Protein AF-A0A952ZTL4-F1 (afdb_monomer_lite)

Structure (mmCIF, N/CA/C/O backbone):
data_AF-A0A952ZTL4-F1
#
_entry.id   AF-A0A952ZTL4-F1
#
loop_
_atom_site.group_PDB
_atom_site.id
_atom_site.type_symbol
_atom_site.label_atom_id
_atom_site.label_alt_id
_atom_site.label_comp_id
_atom_site.label_asym_id
_atom_site.label_entity_id
_atom_site.label_seq_id
_atom_site.pdbx_PDB_ins_code
_atom_site.Cartn_x
_atom_site.Cartn_y
_atom_site.Cartn_z
_atom_site.occupancy
_atom_site.B_iso_or_equiv
_atom_site.auth_seq_id
_atom_site.auth_comp_id
_atom_site.auth_asym_id
_atom_site.auth_atom_id
_atom_site.pdbx_PDB_model_num
ATOM 1 N N . MET A 1 1 ? -7.237 -3.504 12.498 1.00 93.81 1 MET A N 1
ATOM 2 C CA . MET A 1 1 ? -6.574 -2.201 12.262 1.00 93.81 1 MET A CA 1
ATOM 3 C C . MET A 1 1 ? -5.057 -2.278 12.341 1.00 93.81 1 MET A C 1
ATOM 5 O O . MET A 1 1 ? -4.428 -1.752 11.436 1.00 93.81 1 MET A O 1
ATOM 9 N N . LYS A 1 2 ? -4.468 -2.968 13.331 1.00 96.19 2 LYS A N 1
ATOM 10 C CA . LYS A 1 2 ? -3.008 -3.152 13.448 1.00 96.19 2 LYS A CA 1
ATOM 11 C C . LYS A 1 2 ? -2.318 -3.584 12.140 1.00 96.19 2 LYS A C 1
ATOM 13 O O . LYS A 1 2 ? -1.484 -2.843 11.641 1.00 96.19 2 LYS A O 1
ATOM 18 N N . GLU A 1 3 ? -2.738 -4.702 11.544 1.00 97.44 3 GLU A N 1
ATOM 19 C CA . GLU A 1 3 ? -2.141 -5.213 10.295 1.00 97.44 3 GLU A CA 1
ATOM 20 C C . GLU A 1 3 ? -2.225 -4.204 9.132 1.00 97.44 3 GLU A C 1
ATOM 22 O O . GLU A 1 3 ? -1.266 -4.008 8.392 1.00 97.44 3 GLU A O 1
ATOM 27 N N . LEU A 1 4 ? -3.365 -3.524 8.974 1.00 98.31 4 LEU A N 1
ATOM 28 C CA . LEU A 1 4 ? -3.556 -2.536 7.906 1.00 98.31 4 LEU A CA 1
ATOM 29 C C . LEU A 1 4 ? -2.635 -1.322 8.087 1.00 98.31 4 LEU A C 1
ATOM 31 O O . LEU A 1 4 ? -2.081 -0.828 7.108 1.00 98.31 4 LEU A O 1
ATOM 35 N N . ARG A 1 5 ? -2.431 -0.876 9.334 1.00 98.38 5 ARG A N 1
ATOM 36 C CA . ARG A 1 5 ? -1.465 0.181 9.661 1.00 98.38 5 ARG A CA 1
ATOM 37 C C . ARG A 1 5 ? -0.037 -0.263 9.356 1.00 98.38 5 ARG A C 1
ATOM 39 O O . ARG A 1 5 ? 0.680 0.483 8.710 1.00 98.38 5 ARG A O 1
ATOM 46 N N . GLU A 1 6 ? 0.352 -1.477 9.741 1.00 98.38 6 GLU A N 1
ATOM 47 C CA . GLU A 1 6 ? 1.687 -2.023 9.445 1.00 98.38 6 GLU A CA 1
ATOM 48 C C . GLU A 1 6 ? 1.964 -2.065 7.934 1.00 98.38 6 GLU A C 1
ATOM 50 O O . GLU A 1 6 ? 3.031 -1.644 7.486 1.00 98.38 6 GLU A O 1
ATOM 55 N N . LYS A 1 7 ? 0.983 -2.495 7.130 1.00 98.56 7 LYS A N 1
ATOM 56 C CA . LYS A 1 7 ? 1.105 -2.506 5.663 1.00 98.56 7 LYS A CA 1
ATOM 57 C C . LYS A 1 7 ? 1.191 -1.100 5.064 1.00 98.56 7 LYS A C 1
ATOM 59 O O . LYS A 1 7 ? 1.982 -0.891 4.148 1.00 98.56 7 LYS A O 1
ATOM 64 N N . LEU A 1 8 ? 0.418 -0.139 5.574 1.00 98.38 8 LEU A N 1
ATOM 65 C CA . LEU A 1 8 ? 0.519 1.265 5.157 1.00 98.38 8 LEU A CA 1
ATOM 66 C C . LEU A 1 8 ? 1.865 1.890 5.543 1.00 98.38 8 LEU A C 1
ATOM 68 O O . LEU A 1 8 ? 2.437 2.623 4.741 1.00 98.38 8 LEU A O 1
ATOM 72 N N . THR A 1 9 ? 2.398 1.577 6.725 1.00 98.56 9 THR A N 1
ATOM 73 C CA . THR A 1 9 ? 3.732 2.027 7.146 1.00 98.56 9 THR A CA 1
ATOM 74 C C . THR A 1 9 ? 4.801 1.495 6.198 1.00 98.56 9 THR A C 1
ATOM 76 O O . THR A 1 9 ? 5.592 2.275 5.672 1.00 98.56 9 THR A O 1
ATOM 79 N N . ALA A 1 10 ? 4.777 0.192 5.903 1.00 98.31 10 ALA A N 1
ATOM 80 C CA . ALA A 1 10 ? 5.711 -0.414 4.957 1.00 98.31 10 ALA A CA 1
ATOM 81 C C . ALA A 1 10 ? 5.590 0.198 3.549 1.00 98.31 10 ALA A C 1
ATOM 83 O O . ALA A 1 10 ? 6.599 0.445 2.891 1.00 98.31 10 ALA A O 1
ATOM 84 N N . LEU A 1 11 ? 4.367 0.493 3.093 1.00 98.38 11 LEU A N 1
ATOM 85 C CA . LEU A 1 11 ? 4.136 1.185 1.824 1.00 98.38 11 LEU A CA 1
ATOM 86 C C . LEU A 1 11 ? 4.740 2.598 1.825 1.00 98.38 11 LEU A C 1
ATOM 88 O O . LEU A 1 11 ? 5.401 2.974 0.860 1.00 98.38 11 LEU A O 1
ATOM 92 N N . ALA A 1 12 ? 4.556 3.369 2.899 1.00 98.38 12 ALA A N 1
ATOM 93 C CA . ALA A 1 12 ? 5.127 4.711 3.013 1.00 98.38 12 ALA A CA 1
ATOM 94 C C . ALA A 1 12 ? 6.664 4.688 2.981 1.00 98.38 12 ALA A C 1
ATOM 96 O O . ALA A 1 12 ? 7.274 5.512 2.300 1.00 98.38 12 ALA A O 1
ATOM 97 N N . GLU A 1 13 ? 7.291 3.728 3.663 1.00 98.25 13 GLU A N 1
ATOM 98 C CA . GLU A 1 13 ? 8.747 3.539 3.641 1.00 98.25 13 GLU A CA 1
ATOM 99 C C . GLU A 1 13 ? 9.269 3.145 2.254 1.00 98.25 13 GLU A C 1
ATOM 101 O O . GLU A 1 13 ? 10.330 3.606 1.837 1.00 98.25 13 GLU A O 1
ATOM 106 N N . LEU A 1 14 ? 8.538 2.296 1.524 1.00 97.69 14 LEU A N 1
ATOM 107 C CA . LEU A 1 14 ? 8.893 1.932 0.149 1.00 97.69 14 LEU A CA 1
ATOM 108 C C . LEU A 1 14 ? 8.836 3.141 -0.784 1.00 97.69 14 LEU A C 1
ATOM 110 O O . LEU A 1 14 ? 9.747 3.338 -1.583 1.00 97.69 14 LEU A O 1
ATOM 114 N N . LEU A 1 15 ? 7.789 3.957 -0.662 1.00 97.44 15 LEU A N 1
ATOM 115 C CA . LEU A 1 15 ? 7.618 5.158 -1.476 1.00 97.44 15 LEU A CA 1
ATOM 116 C C . LEU A 1 15 ? 8.667 6.225 -1.155 1.00 97.44 15 LEU A C 1
ATOM 118 O O . LEU A 1 15 ? 9.161 6.875 -2.064 1.00 97.44 15 LEU A O 1
ATOM 122 N N . GLU A 1 16 ? 9.056 6.364 0.110 1.00 97.44 16 GLU A N 1
ATOM 123 C CA . GLU A 1 16 ? 10.154 7.247 0.522 1.00 97.44 16 GLU A CA 1
ATOM 124 C C . GLU A 1 16 ? 11.486 6.820 -0.109 1.00 97.44 16 GLU A C 1
ATOM 126 O O . GLU A 1 16 ? 12.185 7.634 -0.704 1.00 97.44 16 GLU A O 1
ATOM 131 N N . LYS A 1 17 ? 11.805 5.520 -0.070 1.00 96.69 17 LYS A N 1
ATOM 132 C CA . LYS A 1 17 ? 13.017 4.971 -0.706 1.00 96.69 17 LYS A CA 1
ATOM 133 C C . LYS A 1 17 ? 13.027 5.122 -2.227 1.00 96.69 17 LYS A C 1
ATOM 135 O O . LYS A 1 17 ? 14.101 5.155 -2.813 1.00 96.69 17 LYS A O 1
ATOM 140 N N . ALA A 1 18 ? 11.852 5.186 -2.848 1.00 95.62 18 ALA A N 1
ATOM 141 C CA . ALA A 1 18 ? 11.677 5.396 -4.283 1.00 95.62 18 ALA A CA 1
ATOM 142 C C . ALA A 1 18 ? 11.551 6.886 -4.666 1.00 95.62 18 ALA A C 1
ATOM 144 O O . ALA A 1 18 ? 11.092 7.192 -5.765 1.00 95.62 18 ALA A O 1
ATOM 145 N N . GLU A 1 19 ? 11.881 7.808 -3.751 1.00 95.94 19 GLU A N 1
ATOM 146 C CA . GLU A 1 19 ? 11.794 9.266 -3.941 1.00 95.94 19 GLU A CA 1
ATOM 147 C C . GLU A 1 19 ? 10.370 9.764 -4.277 1.00 95.94 19 GLU A C 1
ATOM 149 O O . GLU A 1 19 ? 10.155 10.861 -4.799 1.00 95.94 19 GLU A O 1
ATOM 154 N N . LYS A 1 20 ? 9.344 8.980 -3.923 1.00 96.56 20 LYS A N 1
ATOM 155 C CA . LYS A 1 20 ? 7.917 9.314 -4.057 1.00 96.56 20 LYS A CA 1
ATOM 156 C C . LYS A 1 20 ? 7.394 10.019 -2.807 1.00 96.56 20 LYS A C 1
ATOM 158 O O . LYS A 1 20 ? 6.346 9.679 -2.244 1.00 96.56 20 LYS A O 1
ATOM 163 N N . ASP A 1 21 ? 8.119 11.056 -2.403 1.00 95.31 21 ASP A N 1
ATOM 164 C CA . ASP A 1 21 ? 7.919 11.827 -1.174 1.00 95.31 21 ASP A CA 1
ATOM 165 C C . ASP A 1 21 ? 6.483 12.304 -0.966 1.00 95.31 21 ASP A C 1
ATOM 167 O O . ASP A 1 21 ? 5.952 12.213 0.141 1.00 95.31 21 ASP A O 1
ATOM 171 N N . ARG A 1 22 ? 5.836 12.800 -2.030 1.00 96.38 22 ARG A N 1
ATOM 172 C CA . ARG A 1 22 ? 4.448 13.285 -1.977 1.00 96.38 22 ARG A CA 1
ATOM 173 C C . ARG A 1 22 ? 3.513 12.214 -1.414 1.00 96.38 22 ARG A C 1
ATOM 175 O O . ARG A 1 22 ? 2.717 12.509 -0.525 1.00 96.38 22 ARG A O 1
ATOM 182 N N . PHE A 1 23 ? 3.613 10.986 -1.918 1.00 97.62 23 PHE A N 1
ATOM 183 C CA . PHE A 1 23 ? 2.739 9.888 -1.514 1.00 97.62 23 PHE A CA 1
ATOM 184 C C . PHE A 1 23 ? 3.138 9.321 -0.153 1.00 97.62 23 PHE A C 1
ATOM 186 O O . PHE A 1 23 ? 2.264 9.084 0.680 1.00 97.62 23 PHE A O 1
ATOM 193 N N . SER A 1 24 ? 4.442 9.176 0.108 1.00 98.06 24 SER A N 1
ATOM 194 C CA . SER A 1 24 ? 4.932 8.718 1.414 1.00 98.06 24 SER A CA 1
ATOM 195 C C . SER A 1 24 ? 4.467 9.635 2.549 1.00 98.06 24 SER A C 1
ATOM 197 O O . SER A 1 24 ? 3.825 9.172 3.497 1.00 98.06 24 SER A O 1
ATOM 199 N N . ARG A 1 25 ? 4.698 10.950 2.428 1.00 98.00 25 ARG A N 1
ATOM 200 C CA . ARG A 1 25 ? 4.275 11.934 3.438 1.00 98.00 25 ARG A CA 1
ATOM 201 C C . ARG A 1 25 ? 2.765 11.923 3.626 1.00 98.00 25 ARG A C 1
ATOM 203 O O . ARG A 1 25 ? 2.305 11.928 4.761 1.00 98.00 25 ARG A O 1
ATOM 210 N N . TYR A 1 26 ? 2.004 11.848 2.533 1.00 97.88 26 TYR A N 1
ATOM 211 C CA . TYR A 1 26 ? 0.547 11.804 2.613 1.00 97.88 26 TYR A CA 1
ATOM 212 C C . TYR A 1 26 ? 0.048 10.584 3.399 1.00 97.88 26 TYR A C 1
ATOM 214 O O . TYR A 1 26 ? -0.770 10.744 4.303 1.00 97.88 26 TYR A O 1
ATOM 222 N N . ILE A 1 27 ? 0.588 9.387 3.136 1.00 98.19 27 ILE A N 1
ATOM 223 C CA . ILE A 1 27 ? 0.247 8.172 3.896 1.00 98.19 27 ILE A CA 1
ATOM 224 C C . ILE A 1 27 ? 0.630 8.323 5.373 1.00 98.19 27 ILE A C 1
ATOM 226 O O . ILE A 1 27 ? -0.168 7.972 6.245 1.00 98.19 27 ILE A O 1
ATOM 230 N N . ARG A 1 28 ? 1.817 8.869 5.674 1.00 98.50 28 ARG A N 1
ATOM 231 C CA . ARG A 1 28 ? 2.263 9.106 7.060 1.00 98.50 28 ARG A CA 1
ATOM 232 C C . ARG A 1 28 ? 1.314 10.039 7.814 1.00 98.50 28 ARG A C 1
ATOM 234 O O . ARG A 1 28 ? 0.931 9.710 8.931 1.00 98.50 28 ARG A O 1
ATOM 241 N N . THR A 1 29 ? 0.841 11.115 7.185 1.00 98.25 29 THR A N 1
ATOM 242 C CA . THR A 1 29 ? -0.166 12.006 7.785 1.00 98.25 29 THR A CA 1
ATOM 243 C C . THR A 1 29 ? -1.462 11.267 8.132 1.00 98.25 29 THR A C 1
ATOM 245 O O . THR A 1 29 ? -2.025 11.493 9.199 1.00 98.25 29 THR A O 1
ATOM 248 N N . GLN A 1 30 ? -1.931 10.342 7.286 1.00 98.19 30 GLN A N 1
ATOM 249 C CA . GLN A 1 30 ? -3.120 9.540 7.618 1.00 98.19 30 GLN A CA 1
ATOM 250 C C . GLN A 1 30 ? -2.855 8.582 8.789 1.00 98.19 30 GLN A C 1
ATOM 252 O O . GLN A 1 30 ? -3.726 8.377 9.633 1.00 98.19 30 GLN A O 1
ATOM 257 N N . LEU A 1 31 ? -1.646 8.015 8.865 1.00 98.19 31 LEU A N 1
ATOM 258 C CA . LEU A 1 31 ? -1.233 7.099 9.934 1.00 98.19 31 LEU A CA 1
ATOM 259 C C . LEU A 1 31 ? -1.128 7.768 11.312 1.00 98.19 31 LEU A C 1
ATOM 261 O O . LEU A 1 31 ? -1.348 7.087 12.314 1.00 98.19 31 LEU A O 1
ATOM 265 N N . GLU A 1 32 ? -0.837 9.067 11.376 1.00 97.75 32 GLU A N 1
ATOM 266 C CA . GLU A 1 32 ? -0.840 9.856 12.621 1.00 97.75 32 GLU A CA 1
ATOM 267 C C . GLU A 1 32 ? -2.255 10.054 13.195 1.00 97.75 32 GLU A C 1
ATOM 269 O O . GLU A 1 32 ? -2.415 10.353 14.380 1.00 97.75 32 GLU A O 1
ATOM 274 N N . GLY A 1 33 ? -3.287 9.858 12.369 1.00 96.38 33 GLY A N 1
ATOM 275 C CA . GLY A 1 33 ? -4.686 9.973 12.758 1.00 96.38 33 GLY A CA 1
ATOM 276 C C . GLY A 1 33 ? -5.229 8.788 13.566 1.00 96.38 33 GLY A C 1
ATOM 277 O O . GLY A 1 33 ? -4.565 7.776 13.834 1.00 96.38 33 GLY A O 1
ATOM 278 N N . SER A 1 34 ? -6.509 8.899 13.929 1.00 98.00 34 SER A N 1
ATOM 279 C CA . SER A 1 34 ? -7.242 7.846 14.634 1.00 98.00 34 SER A CA 1
ATOM 280 C C . SER A 1 34 ? -7.449 6.608 13.748 1.00 98.00 34 SER A C 1
ATOM 282 O O . SER A 1 34 ? -7.224 6.624 12.537 1.00 98.00 34 SER A O 1
ATOM 284 N N . ASP A 1 35 ? -7.902 5.500 14.340 1.00 97.81 35 ASP A N 1
ATOM 285 C CA . ASP A 1 35 ? -8.277 4.310 13.563 1.00 97.81 35 ASP A CA 1
ATOM 286 C C . ASP A 1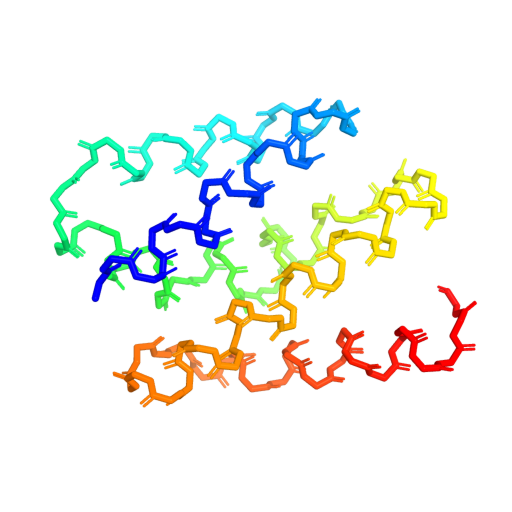 35 ? -9.407 4.582 12.562 1.00 97.81 35 ASP A C 1
ATOM 288 O O . ASP A 1 35 ? -9.470 3.923 11.525 1.00 97.81 35 ASP A O 1
ATOM 292 N N . GLU A 1 36 ? -10.272 5.554 12.849 1.00 98.00 36 GLU A N 1
ATOM 293 C CA . GLU A 1 36 ? -11.307 6.010 11.924 1.00 98.00 36 GLU A CA 1
ATOM 294 C C . GLU A 1 36 ? -10.694 6.764 10.741 1.00 98.00 36 GLU A C 1
ATOM 296 O O . GLU A 1 36 ? -10.963 6.390 9.605 1.00 98.00 36 GLU A O 1
ATOM 301 N N . THR A 1 37 ? -9.769 7.702 10.985 1.00 98.12 37 THR A N 1
ATOM 302 C CA . THR A 1 37 ? -9.029 8.406 9.920 1.00 98.12 37 THR A CA 1
ATOM 303 C C . THR A 1 37 ? -8.325 7.428 8.982 1.00 98.12 37 THR A C 1
ATOM 305 O O . THR A 1 37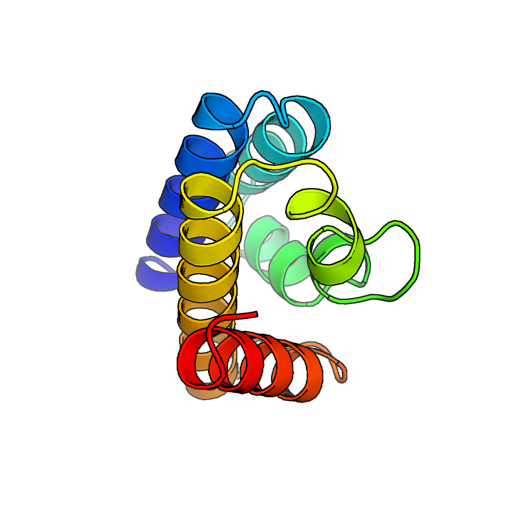 ? -8.457 7.515 7.762 1.00 98.12 37 THR A O 1
ATOM 308 N N . VAL A 1 38 ? -7.623 6.436 9.540 1.00 98.38 38 VAL A N 1
ATOM 309 C CA . VAL A 1 38 ? -6.953 5.411 8.729 1.00 98.38 38 VAL A CA 1
ATOM 310 C C . VAL A 1 38 ? -7.968 4.564 7.965 1.00 98.38 38 VAL A C 1
ATOM 312 O O . VAL A 1 38 ? -7.749 4.250 6.798 1.00 98.38 38 VAL A O 1
ATOM 315 N N . ARG A 1 39 ? -9.088 4.186 8.590 1.00 98.12 39 ARG A N 1
ATOM 316 C CA . ARG A 1 39 ? -10.145 3.414 7.924 1.00 98.12 39 ARG A CA 1
ATOM 317 C C . ARG A 1 39 ? -10.796 4.198 6.784 1.00 98.12 39 ARG A C 1
ATOM 319 O O . ARG A 1 39 ? -11.137 3.591 5.769 1.00 98.12 39 ARG A O 1
ATOM 326 N N . ASP A 1 40 ? -10.972 5.502 6.930 1.00 98.44 40 ASP A N 1
ATOM 327 C CA . ASP A 1 40 ? -11.507 6.365 5.878 1.00 98.44 40 ASP A CA 1
ATOM 328 C C . ASP A 1 40 ? -10.540 6.461 4.710 1.00 98.44 40 ASP A C 1
ATOM 330 O O . ASP A 1 40 ? -10.935 6.186 3.578 1.00 98.44 40 ASP A O 1
ATOM 334 N N . PHE A 1 41 ? -9.260 6.707 4.991 1.00 98.56 41 PHE A N 1
ATOM 335 C CA . PHE A 1 41 ? -8.211 6.703 3.977 1.00 98.56 41 PHE A CA 1
ATOM 336 C C . PHE A 1 41 ? -8.120 5.367 3.221 1.00 98.56 41 PHE A C 1
ATOM 338 O O . PHE A 1 41 ? -8.061 5.339 1.995 1.00 98.56 41 PHE A O 1
ATOM 345 N N . LEU A 1 42 ? -8.187 4.234 3.927 1.00 98.38 42 LEU A N 1
ATOM 346 C CA . LEU A 1 42 ? -8.155 2.906 3.301 1.00 98.38 42 LEU A CA 1
ATOM 347 C C . LEU A 1 42 ? -9.314 2.679 2.314 1.00 98.38 42 LEU A C 1
ATOM 349 O O . LEU A 1 42 ? -9.169 1.904 1.374 1.00 98.38 42 LEU A O 1
ATOM 353 N N . ARG A 1 43 ? -10.454 3.353 2.505 1.00 98.25 43 ARG A N 1
ATOM 354 C CA . ARG A 1 43 ? -11.638 3.267 1.631 1.00 98.25 43 ARG A CA 1
ATOM 355 C C . ARG A 1 43 ? -11.703 4.396 0.600 1.00 98.25 43 ARG A C 1
ATOM 357 O O . ARG A 1 43 ? -12.665 4.475 -0.168 1.00 98.25 43 ARG A O 1
ATOM 364 N N . SER A 1 44 ? -10.711 5.274 0.581 1.00 98.25 44 SER A N 1
ATOM 365 C CA . SER A 1 44 ? -10.772 6.528 -0.150 1.00 98.25 44 SER A CA 1
ATOM 366 C C . SER A 1 44 ? -10.353 6.377 -1.617 1.00 98.25 44 SER A C 1
ATOM 368 O O . SER A 1 44 ? -9.678 5.420 -2.015 1.00 98.25 44 SER A O 1
ATOM 370 N N . ASN A 1 45 ? -10.776 7.333 -2.447 1.00 98.12 45 ASN A N 1
ATOM 371 C CA . ASN A 1 45 ? -10.367 7.387 -3.853 1.00 98.12 45 ASN A CA 1
ATOM 372 C C . ASN A 1 45 ? -8.945 7.946 -4.009 1.00 98.12 45 ASN A C 1
ATOM 374 O O . ASN A 1 45 ? -8.304 7.721 -5.029 1.00 98.12 45 ASN A O 1
ATOM 378 N N . GLU A 1 46 ? -8.419 8.632 -3.002 1.00 98.06 46 GLU A N 1
ATOM 379 C CA . GLU A 1 46 ? -7.020 9.044 -2.947 1.00 98.06 46 GLU A CA 1
ATOM 380 C C . GLU A 1 46 ? -6.096 7.819 -2.917 1.00 98.06 46 GLU A C 1
ATOM 382 O O . GLU A 1 46 ? -5.050 7.833 -3.564 1.00 98.06 46 GLU A O 1
ATOM 387 N N . LEU A 1 47 ? -6.494 6.732 -2.239 1.00 98.19 47 LEU A N 1
ATOM 388 C CA . LEU A 1 47 ? -5.748 5.473 -2.262 1.00 98.19 47 LEU A CA 1
ATOM 389 C C . LEU A 1 47 ? -6.073 4.612 -3.494 1.00 98.19 47 LEU A C 1
ATOM 391 O O . LEU A 1 47 ? -5.154 4.187 -4.190 1.00 98.19 47 LEU A O 1
ATOM 395 N N . TRP A 1 48 ? -7.359 4.353 -3.766 1.00 97.94 48 TRP A N 1
ATOM 396 C CA . TRP A 1 48 ? -7.805 3.329 -4.733 1.00 97.94 48 TRP A CA 1
ATOM 397 C C . TRP A 1 48 ? -8.532 3.862 -5.972 1.00 97.94 48 TRP A C 1
ATOM 399 O O . TRP A 1 48 ? -9.131 3.084 -6.711 1.00 97.94 48 TRP A O 1
ATOM 409 N N . GLY A 1 49 ? -8.563 5.176 -6.175 1.00 95.12 49 GLY A N 1
ATOM 410 C CA . GLY A 1 49 ? -9.368 5.834 -7.200 1.00 95.12 49 GLY A CA 1
ATOM 411 C C . GLY A 1 49 ? -8.893 5.598 -8.635 1.00 95.12 49 GLY A C 1
ATOM 412 O O . GLY A 1 49 ? -8.695 4.472 -9.090 1.00 95.12 49 GLY A O 1
ATOM 413 N N . GLY A 1 50 ? -8.872 6.672 -9.420 1.00 91.00 50 GLY A N 1
ATOM 414 C CA . GLY A 1 50 ? -8.416 6.665 -10.814 1.00 91.00 50 GLY A CA 1
ATOM 415 C C . GLY A 1 50 ? -7.159 7.504 -10.965 1.00 91.00 50 GLY A C 1
ATOM 416 O O . GLY A 1 50 ? -6.319 7.494 -10.068 1.00 91.00 50 GLY A O 1
ATOM 417 N N . ALA A 1 51 ? -7.091 8.269 -12.056 1.00 93.50 51 ALA A N 1
ATOM 418 C CA . ALA A 1 51 ? -6.055 9.275 -12.272 1.00 93.50 51 ALA A CA 1
ATOM 419 C C . ALA A 1 51 ? -5.839 10.126 -11.009 1.00 93.50 51 ALA A C 1
ATOM 421 O O . ALA A 1 51 ? -6.813 10.590 -10.405 1.00 93.50 51 ALA A O 1
ATOM 422 N N . GLY A 1 52 ? -4.585 10.302 -10.592 1.00 92.88 52 GLY A N 1
ATOM 423 C CA . GLY A 1 52 ? -4.242 11.035 -9.368 1.00 92.88 52 GLY A CA 1
ATOM 424 C C . GLY A 1 52 ? -4.174 10.199 -8.089 1.00 92.88 52 GLY A C 1
ATOM 425 O O . GLY A 1 52 ? -3.689 10.700 -7.073 1.00 92.88 52 GLY A O 1
ATOM 426 N N . SER A 1 53 ? -4.679 8.960 -8.092 1.00 97.25 53 SER A N 1
ATOM 427 C CA . SER A 1 53 ? -4.658 8.103 -6.899 1.00 97.25 53 SER A CA 1
ATOM 428 C C . SER A 1 53 ? -3.289 7.465 -6.674 1.00 97.25 53 SER A C 1
ATOM 430 O O . SER A 1 53 ? -2.508 7.284 -7.606 1.00 97.25 53 SER A O 1
ATOM 432 N N . ILE A 1 54 ? -3.011 7.064 -5.433 1.00 98.06 54 ILE A N 1
ATOM 433 C CA . ILE A 1 54 ? -1.769 6.363 -5.086 1.00 98.06 54 ILE A CA 1
ATOM 434 C C . ILE A 1 54 ? -1.645 5.062 -5.884 1.00 98.06 54 ILE A C 1
ATOM 436 O O . ILE A 1 54 ? -0.567 4.776 -6.394 1.00 98.06 54 ILE A O 1
ATOM 440 N N . ALA A 1 55 ? -2.729 4.292 -6.026 1.00 97.62 55 ALA A N 1
ATOM 441 C CA . ALA A 1 55 ? -2.716 3.069 -6.825 1.00 97.62 55 ALA A CA 1
ATOM 442 C C . ALA A 1 55 ? -2.345 3.318 -8.299 1.00 97.62 55 ALA A C 1
ATOM 444 O O . ALA A 1 55 ? -1.643 2.505 -8.893 1.00 97.62 55 ALA A O 1
ATOM 445 N N . ASP A 1 56 ? -2.769 4.444 -8.866 1.00 96.31 56 ASP A N 1
ATOM 446 C CA . ASP A 1 56 ? -2.510 4.783 -10.265 1.00 96.31 56 ASP A CA 1
ATOM 447 C C . ASP A 1 56 ? -1.101 5.363 -10.481 1.00 96.31 56 ASP A C 1
ATOM 449 O O . ASP A 1 56 ? -0.370 4.923 -11.366 1.00 96.31 56 ASP A O 1
ATOM 453 N N . GLU A 1 57 ? -0.682 6.313 -9.640 1.00 96.56 57 GLU A N 1
ATOM 454 C CA . GLU A 1 57 ? 0.492 7.152 -9.917 1.00 96.56 57 GLU A CA 1
ATOM 455 C C . GLU A 1 57 ? 1.753 6.766 -9.136 1.00 96.56 57 GLU A C 1
ATOM 457 O O . GLU A 1 57 ? 2.866 7.037 -9.588 1.00 96.56 57 GLU A O 1
ATOM 462 N N . ALA A 1 58 ? 1.640 6.153 -7.954 1.00 94.81 58 ALA A N 1
ATOM 463 C CA . ALA A 1 58 ? 2.788 6.066 -7.044 1.00 94.81 58 ALA A CA 1
ATOM 464 C C . ALA A 1 58 ? 3.880 5.084 -7.502 1.00 94.81 58 ALA A C 1
ATOM 466 O O . ALA A 1 58 ? 5.023 5.192 -7.063 1.00 94.81 58 ALA A O 1
ATOM 467 N N .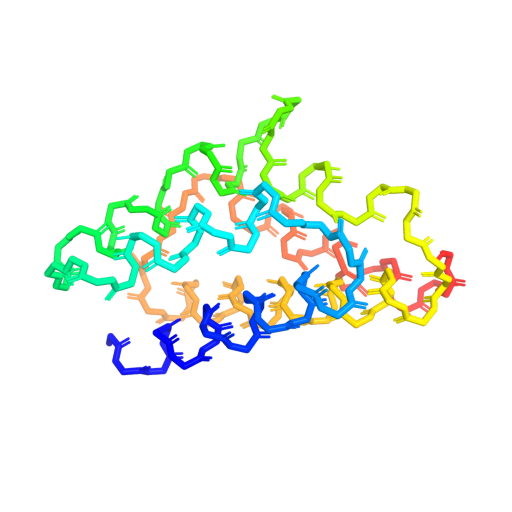 GLY A 1 59 ? 3.549 4.161 -8.411 1.00 91.12 59 GLY A N 1
ATOM 468 C CA . GLY A 1 59 ? 4.514 3.274 -9.068 1.00 91.12 59 GLY A CA 1
ATOM 469 C C . GLY A 1 59 ? 5.082 3.807 -10.389 1.00 91.12 59 GLY A C 1
ATOM 470 O O . GLY A 1 59 ? 5.954 3.161 -10.971 1.00 91.12 59 GLY A O 1
ATOM 471 N N . VAL A 1 60 ? 4.584 4.942 -10.890 1.00 91.81 60 VAL A N 1
ATOM 472 C CA . VAL A 1 60 ? 5.005 5.534 -12.171 1.00 91.81 60 VAL A CA 1
ATOM 473 C C . VAL A 1 60 ? 6.397 6.153 -12.020 1.00 91.81 60 VAL A C 1
ATOM 475 O O . VAL A 1 60 ? 6.710 6.716 -10.976 1.00 91.81 60 VAL A O 1
ATOM 478 N N . GLU A 1 61 ? 7.252 6.038 -13.043 1.00 91.44 61 GLU A N 1
ATOM 479 C CA . GLU A 1 61 ? 8.652 6.525 -13.046 1.00 91.44 61 GLU A CA 1
ATOM 480 C C . GLU A 1 61 ? 9.568 5.918 -11.963 1.00 91.44 61 GLU A C 1
ATOM 482 O O . GLU A 1 61 ? 10.688 6.382 -11.773 1.00 91.44 61 GLU A O 1
ATOM 487 N N . CYS A 1 62 ? 9.126 4.882 -11.250 1.00 93.06 62 CYS A N 1
ATOM 488 C CA . CYS A 1 62 ? 10.009 4.074 -10.414 1.00 93.06 62 CYS A CA 1
ATOM 489 C C . CYS A 1 62 ? 10.875 3.156 -11.288 1.00 93.06 62 CYS A C 1
ATOM 491 O O . CYS A 1 62 ? 10.420 2.683 -12.337 1.00 93.06 62 CYS A O 1
ATOM 493 N N . ASP A 1 63 ? 12.084 2.835 -10.819 1.00 94.94 63 ASP A N 1
ATOM 494 C CA . ASP A 1 63 ? 12.837 1.711 -11.376 1.00 94.94 63 ASP A CA 1
ATOM 495 C C . ASP A 1 63 ? 12.064 0.387 -11.208 1.00 94.94 63 ASP A C 1
ATOM 497 O O . ASP A 1 63 ? 11.114 0.287 -10.423 1.00 94.94 63 ASP A O 1
ATOM 501 N N . ASP A 1 64 ? 12.455 -0.645 -11.957 1.00 94.69 64 ASP A N 1
ATOM 502 C CA . ASP A 1 64 ? 11.722 -1.915 -11.985 1.00 94.69 64 ASP A CA 1
ATOM 503 C C . ASP A 1 64 ? 11.643 -2.593 -10.605 1.00 94.69 64 ASP A C 1
ATOM 505 O O . ASP A 1 64 ? 10.635 -3.225 -10.278 1.00 94.69 64 ASP A O 1
ATOM 509 N N . VAL A 1 65 ? 12.674 -2.456 -9.765 1.00 95.50 65 VAL A N 1
ATOM 510 C CA . VAL A 1 65 ? 12.694 -3.061 -8.424 1.00 95.50 65 VAL A CA 1
ATOM 511 C C . VAL A 1 65 ? 11.709 -2.334 -7.511 1.00 95.50 65 VAL A C 1
ATOM 513 O O . VAL A 1 65 ? 10.867 -2.971 -6.870 1.00 95.50 65 VAL A O 1
ATOM 516 N N . ALA A 1 66 ? 11.769 -1.005 -7.476 1.00 95.69 66 ALA A N 1
ATOM 517 C CA . ALA A 1 66 ? 10.868 -0.161 -6.706 1.00 95.69 66 ALA A CA 1
ATOM 518 C C . ALA A 1 66 ? 9.412 -0.323 -7.163 1.00 95.69 66 ALA A C 1
ATOM 520 O O . ALA A 1 66 ? 8.523 -0.491 -6.324 1.00 95.69 66 ALA A O 1
ATOM 521 N N . ARG A 1 67 ? 9.165 -0.371 -8.478 1.00 96.50 67 ARG A N 1
ATOM 522 C CA . ARG A 1 67 ? 7.829 -0.573 -9.056 1.00 96.50 67 ARG A CA 1
ATOM 523 C C . ARG A 1 67 ? 7.228 -1.916 -8.641 1.00 96.50 67 ARG A C 1
ATOM 525 O O . ARG A 1 67 ? 6.091 -1.964 -8.171 1.00 96.50 67 ARG A O 1
ATOM 532 N N . ARG A 1 68 ? 8.000 -3.005 -8.721 1.00 96.69 68 ARG A N 1
ATOM 533 C CA . ARG A 1 68 ? 7.538 -4.337 -8.288 1.00 96.69 68 ARG A CA 1
ATOM 534 C C . ARG A 1 68 ? 7.310 -4.404 -6.780 1.00 96.69 68 ARG A C 1
ATOM 536 O O . ARG A 1 68 ? 6.310 -4.971 -6.345 1.00 96.69 68 ARG A O 1
ATOM 543 N N . ASN A 1 69 ? 8.180 -3.794 -5.976 1.00 97.62 69 ASN A N 1
ATOM 544 C CA . ASN A 1 69 ? 7.976 -3.716 -4.527 1.00 97.62 69 ASN A CA 1
ATOM 545 C C . ASN A 1 69 ? 6.696 -2.944 -4.178 1.00 97.62 69 ASN A C 1
ATOM 547 O O . ASN A 1 69 ? 5.927 -3.387 -3.323 1.00 97.62 69 ASN A O 1
ATOM 551 N N . PHE A 1 70 ? 6.432 -1.838 -4.877 1.00 97.81 70 PHE A N 1
ATOM 552 C CA . PHE A 1 70 ? 5.194 -1.074 -4.743 1.00 97.81 70 PHE A CA 1
ATOM 553 C C . PHE A 1 70 ? 3.963 -1.927 -5.083 1.00 97.81 70 PHE A C 1
ATOM 555 O O . PHE A 1 70 ? 3.051 -2.032 -4.262 1.00 97.81 70 PHE A O 1
ATOM 562 N N . TRP A 1 71 ? 3.943 -2.611 -6.231 1.00 98.06 71 TRP A N 1
ATOM 563 C CA . TRP A 1 71 ? 2.823 -3.484 -6.604 1.00 98.06 71 TRP A CA 1
ATOM 564 C C . TRP A 1 71 ? 2.604 -4.624 -5.607 1.00 98.06 71 TRP A C 1
ATOM 566 O O . TRP A 1 71 ? 1.462 -4.942 -5.268 1.00 98.06 71 TRP A O 1
ATOM 576 N N . ALA A 1 72 ? 3.679 -5.222 -5.089 1.00 98.25 72 ALA A N 1
ATOM 577 C CA . ALA A 1 72 ? 3.587 -6.274 -4.078 1.00 98.25 72 ALA A CA 1
ATOM 578 C C . ALA A 1 72 ? 2.976 -5.744 -2.776 1.00 98.25 72 ALA A C 1
ATOM 580 O O . ALA A 1 72 ? 2.087 -6.384 -2.204 1.00 98.25 72 ALA A O 1
ATOM 581 N N . ALA A 1 73 ? 3.396 -4.554 -2.340 1.00 98.44 73 ALA A N 1
ATOM 582 C CA . ALA A 1 73 ? 2.840 -3.887 -1.170 1.00 98.44 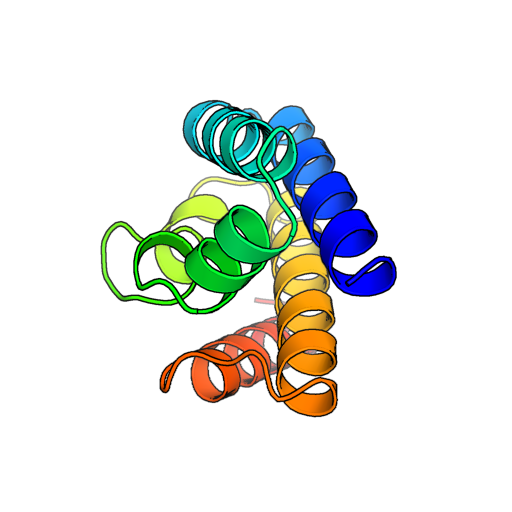73 ALA A CA 1
ATOM 583 C C . ALA A 1 73 ? 1.357 -3.541 -1.366 1.00 98.44 73 ALA A C 1
ATOM 585 O O . ALA A 1 73 ? 0.539 -3.875 -0.506 1.00 98.44 73 ALA A O 1
ATOM 586 N N . MET A 1 74 ? 0.987 -2.961 -2.511 1.00 98.44 74 MET A N 1
ATOM 587 C CA . MET A 1 74 ? -0.400 -2.610 -2.826 1.00 98.44 74 MET A CA 1
ATOM 588 C C . MET A 1 74 ? -1.304 -3.842 -2.927 1.00 98.44 74 MET A C 1
ATOM 590 O O . MET A 1 74 ? -2.378 -3.858 -2.327 1.00 98.44 74 MET A O 1
ATOM 594 N N . SER A 1 75 ? -0.866 -4.911 -3.600 1.00 98.38 75 SER A N 1
ATOM 595 C CA . SER A 1 75 ? -1.627 -6.167 -3.668 1.00 98.38 75 SER A CA 1
ATOM 596 C C . SER A 1 75 ? -1.798 -6.798 -2.278 1.00 98.38 75 SER A C 1
ATOM 598 O O . SER A 1 75 ? -2.887 -7.246 -1.917 1.00 98.38 75 SER A O 1
ATOM 600 N N . SER A 1 76 ? -0.748 -6.789 -1.450 1.00 98.44 76 SER A N 1
ATOM 601 C CA . SER A 1 76 ? -0.802 -7.295 -0.070 1.00 98.44 76 SER A CA 1
ATOM 602 C C . SER A 1 76 ? -1.744 -6.474 0.819 1.00 98.44 76 SER A C 1
ATOM 604 O O . SER A 1 76 ? -2.524 -7.042 1.588 1.00 98.44 76 SER A O 1
ATOM 606 N N . LEU A 1 77 ? -1.711 -5.144 0.698 1.00 98.56 77 LEU A N 1
ATOM 607 C CA . LEU A 1 77 ? -2.613 -4.231 1.401 1.00 98.56 77 LEU A CA 1
ATOM 608 C C . LEU A 1 77 ? -4.068 -4.449 0.979 1.00 98.56 77 LEU A C 1
ATOM 610 O O . LEU A 1 77 ? -4.938 -4.573 1.840 1.00 98.56 77 LEU A O 1
ATOM 614 N N . GLY A 1 78 ? -4.323 -4.539 -0.324 1.00 98.38 78 GLY A N 1
ATOM 615 C CA . GLY A 1 78 ? -5.654 -4.766 -0.877 1.00 98.38 78 GLY A CA 1
ATOM 616 C C . GLY A 1 78 ? -6.274 -6.089 -0.423 1.00 98.38 78 GLY A C 1
ATOM 617 O O . GLY A 1 78 ? -7.418 -6.114 0.026 1.00 98.38 78 GLY A O 1
ATOM 618 N N . LYS A 1 79 ? -5.495 -7.179 -0.399 1.00 98.56 79 LYS A N 1
ATOM 619 C CA . LYS A 1 79 ? -5.945 -8.479 0.138 1.00 98.56 79 LYS A CA 1
ATOM 620 C C . LYS A 1 79 ? -6.343 -8.396 1.613 1.00 98.56 79 LYS A C 1
ATOM 622 O O . LYS A 1 79 ? -7.392 -8.916 1.992 1.00 98.56 79 LYS A O 1
ATOM 627 N N . ALA A 1 80 ? -5.549 -7.714 2.438 1.00 98.38 80 ALA A N 1
ATOM 628 C CA . ALA A 1 80 ? -5.886 -7.524 3.850 1.00 98.38 80 ALA A CA 1
ATOM 629 C C . ALA A 1 80 ? -7.119 -6.629 4.044 1.00 98.38 80 ALA A C 1
ATOM 631 O O . ALA A 1 80 ? -7.956 -6.915 4.898 1.00 98.38 80 ALA A O 1
ATOM 632 N N . GLN A 1 81 ? -7.278 -5.584 3.229 1.00 98.31 81 GLN A N 1
ATOM 633 C CA . GLN A 1 81 ? -8.474 -4.738 3.220 1.00 98.31 81 GLN A CA 1
ATOM 634 C C . GLN A 1 81 ? -9.741 -5.534 2.890 1.00 98.31 81 GLN A C 1
ATOM 636 O O . GLN A 1 81 ? -10.732 -5.431 3.616 1.00 98.31 81 GLN A O 1
ATOM 641 N N . ILE A 1 82 ? -9.687 -6.370 1.847 1.00 98.31 82 ILE A N 1
ATOM 642 C CA . ILE A 1 82 ? -10.785 -7.258 1.437 1.00 98.31 82 ILE A CA 1
ATOM 643 C C . ILE A 1 82 ? -11.139 -8.223 2.567 1.00 98.31 82 ILE A C 1
ATOM 645 O O . ILE A 1 82 ? -12.304 -8.302 2.955 1.00 98.31 82 ILE A O 1
ATOM 649 N N . SER A 1 83 ? -10.144 -8.887 3.161 1.00 98.06 83 SER A N 1
ATOM 650 C CA . SER A 1 83 ? -10.372 -9.802 4.286 1.00 98.06 83 SER A CA 1
ATOM 651 C C . SER A 1 83 ? -10.967 -9.106 5.516 1.00 98.06 83 SER A C 1
ATOM 653 O O . SER A 1 83 ? -11.700 -9.736 6.274 1.00 98.06 83 SER A O 1
ATOM 655 N N . ALA A 1 84 ? -10.647 -7.830 5.737 1.00 97.00 84 ALA A N 1
ATOM 656 C CA . ALA A 1 84 ? -11.129 -7.048 6.873 1.00 97.00 84 ALA A CA 1
ATOM 657 C C . ALA A 1 84 ? -12.461 -6.320 6.609 1.00 97.00 84 ALA A C 1
ATOM 659 O O . ALA A 1 84 ? -12.966 -5.647 7.508 1.00 97.00 84 ALA A O 1
ATOM 660 N N . GLY A 1 85 ? -13.010 -6.390 5.389 1.00 97.56 85 GLY A N 1
ATOM 661 C CA . GLY A 1 85 ? -14.206 -5.638 4.992 1.00 97.56 85 GLY A CA 1
ATOM 662 C C . GLY A 1 85 ? -14.001 -4.118 4.911 1.00 97.56 85 GLY A C 1
ATOM 663 O O . GLY A 1 85 ? -14.972 -3.364 4.905 1.00 97.56 85 GLY A O 1
ATOM 664 N N . VAL A 1 86 ? -12.752 -3.644 4.851 1.00 97.56 86 VAL A N 1
ATOM 665 C CA . VAL A 1 86 ? -12.401 -2.216 4.760 1.00 97.56 86 VAL A CA 1
ATOM 666 C C . VAL A 1 86 ? -11.991 -1.918 3.326 1.00 97.56 86 VAL A C 1
ATOM 668 O O . VAL A 1 86 ? -10.807 -1.864 3.027 1.00 97.56 86 VAL A O 1
ATOM 671 N N . THR A 1 87 ? -12.964 -1.789 2.425 1.00 96.88 87 THR A N 1
ATOM 672 C CA . THR A 1 87 ? -12.696 -1.682 0.983 1.00 96.88 87 THR A CA 1
ATOM 673 C C . THR A 1 87 ? -13.381 -0.487 0.335 1.00 96.88 87 THR A C 1
ATOM 675 O O . THR A 1 87 ? -14.424 -0.012 0.788 1.00 96.88 87 THR A O 1
ATOM 678 N N . ASN A 1 88 ? -12.775 -0.024 -0.754 1.00 96.00 88 ASN A N 1
ATOM 679 C CA . ASN A 1 88 ? -13.396 0.794 -1.787 1.00 96.00 88 ASN A CA 1
ATOM 680 C C . ASN A 1 88 ? -13.880 -0.134 -2.928 1.00 96.00 88 ASN A C 1
ATOM 682 O O . ASN A 1 88 ? -13.258 -1.178 -3.149 1.00 96.00 88 ASN A O 1
ATOM 686 N N . PRO A 1 89 ? -14.919 0.224 -3.712 1.00 97.25 89 PRO A N 1
ATOM 687 C CA . PRO A 1 89 ? -15.329 -0.544 -4.896 1.00 97.25 89 PRO A CA 1
ATOM 688 C C . PRO A 1 89 ? 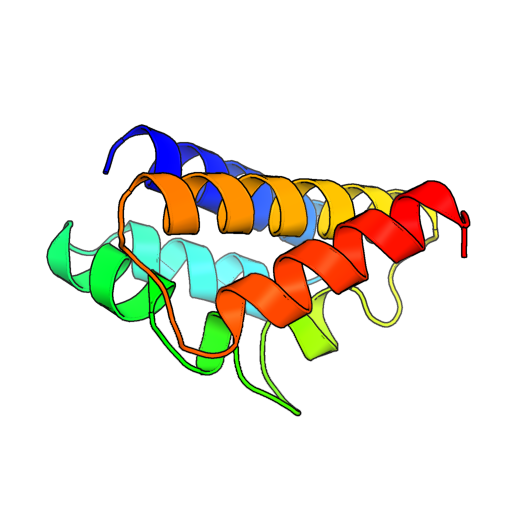-14.203 -0.890 -5.888 1.00 97.25 89 PRO A C 1
ATOM 690 O O . PRO A 1 89 ? -14.297 -1.886 -6.601 1.00 97.25 89 PRO A O 1
ATOM 693 N N . ARG A 1 90 ? -13.131 -0.089 -5.936 1.00 97.38 90 ARG A N 1
ATOM 694 C CA . ARG A 1 90 ? -11.956 -0.304 -6.794 1.00 97.38 90 ARG A CA 1
ATOM 695 C C . ARG A 1 90 ? -10.837 -1.115 -6.149 1.00 97.38 90 ARG A C 1
ATOM 697 O O . ARG A 1 90 ? -9.931 -1.541 -6.862 1.00 97.38 90 ARG A O 1
ATOM 704 N N . THR A 1 91 ? -10.887 -1.356 -4.837 1.00 97.88 91 THR A N 1
ATOM 705 C CA . THR A 1 91 ? -9.857 -2.133 -4.132 1.00 97.88 91 THR A CA 1
ATOM 706 C C . THR A 1 91 ? -9.637 -3.506 -4.783 1.00 97.88 91 THR A C 1
ATOM 708 O O . THR A 1 91 ? -8.478 -3.814 -5.063 1.00 97.88 91 THR A O 1
ATOM 711 N N . PRO A 1 92 ? -10.671 -4.319 -5.107 1.00 98.06 92 PRO A N 1
ATOM 712 C CA . PRO A 1 92 ? -10.455 -5.625 -5.738 1.00 98.06 92 PRO A CA 1
ATOM 713 C C . PRO A 1 92 ? -9.779 -5.523 -7.109 1.00 98.06 92 PRO A C 1
ATOM 715 O O . PRO A 1 92 ? -8.793 -6.208 -7.356 1.00 98.06 92 PRO A O 1
ATOM 718 N N . PHE A 1 93 ? -10.242 -4.597 -7.956 1.00 97.38 93 PHE A N 1
ATOM 719 C CA . PHE A 1 93 ? -9.680 -4.381 -9.290 1.00 97.38 93 PHE A CA 1
ATOM 720 C C . PHE A 1 93 ? -8.176 -4.085 -9.242 1.00 97.38 93 PHE A C 1
ATOM 722 O O . PHE A 1 93 ? -7.390 -4.774 -9.889 1.00 97.38 93 PHE A O 1
ATOM 729 N N . TRP A 1 94 ? -7.763 -3.099 -8.440 1.00 97.94 94 TRP A N 1
ATOM 730 C CA . TRP A 1 94 ?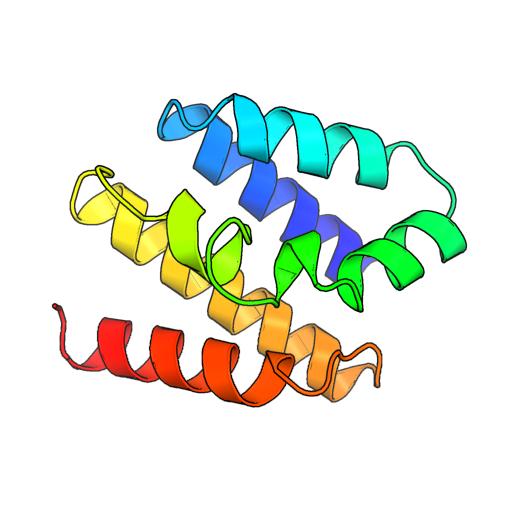 -6.349 -2.744 -8.313 1.00 97.94 94 TRP A CA 1
ATOM 731 C C . TRP A 1 94 ? -5.527 -3.871 -7.687 1.00 97.94 94 TRP A C 1
ATOM 733 O O . TRP A 1 94 ? -4.420 -4.154 -8.139 1.00 97.94 94 TRP A O 1
ATOM 743 N N . THR A 1 95 ? -6.074 -4.548 -6.673 1.00 98.12 95 THR A N 1
ATOM 744 C CA . THR A 1 95 ? -5.415 -5.686 -6.011 1.00 98.12 95 THR A CA 1
ATOM 745 C C . THR A 1 95 ? -5.050 -6.784 -7.007 1.00 98.12 95 THR A C 1
ATOM 747 O O . THR A 1 95 ? -3.924 -7.299 -6.969 1.00 98.12 95 THR A O 1
ATOM 750 N N . ASP A 1 96 ? -5.989 -7.112 -7.896 1.00 98.00 96 ASP A N 1
ATOM 751 C CA . ASP A 1 96 ? -5.820 -8.131 -8.926 1.00 98.00 96 ASP A CA 1
ATOM 752 C C . ASP A 1 96 ? -4.898 -7.654 -10.049 1.00 98.00 96 ASP A C 1
ATOM 754 O O . ASP A 1 96 ? -4.038 -8.419 -10.485 1.00 98.00 96 ASP A O 1
ATOM 758 N N . ALA A 1 97 ? -5.011 -6.393 -10.477 1.00 97.50 97 ALA A N 1
ATOM 759 C CA . ALA A 1 97 ? -4.128 -5.808 -11.485 1.00 97.50 97 ALA A CA 1
ATOM 760 C C . ALA A 1 97 ? -2.655 -5.870 -11.047 1.00 97.50 97 ALA A C 1
ATOM 762 O O . ALA A 1 97 ? -1.818 -6.409 -11.770 1.00 97.50 97 ALA A O 1
ATOM 763 N N . PHE A 1 98 ? -2.344 -5.430 -9.823 1.00 97.94 98 PHE A N 1
ATOM 764 C CA . PHE A 1 98 ? -0.984 -5.507 -9.282 1.00 97.94 98 PHE A CA 1
ATOM 765 C C . PHE A 1 98 ? -0.469 -6.944 -9.180 1.00 97.94 98 PHE A C 1
ATOM 767 O O . PHE A 1 98 ? 0.695 -7.206 -9.483 1.00 97.94 98 PHE A O 1
ATOM 774 N N . ALA A 1 99 ? -1.323 -7.887 -8.772 1.00 97.62 99 ALA A N 1
ATOM 775 C CA . ALA A 1 99 ? -0.950 -9.297 -8.722 1.00 97.62 99 ALA A CA 1
ATOM 776 C C . ALA A 1 99 ? -0.616 -9.840 -10.121 1.00 97.62 99 ALA A C 1
ATOM 778 O O . ALA A 1 99 ? 0.399 -10.514 -10.290 1.00 97.62 99 ALA A O 1
ATOM 779 N N . GLN A 1 100 ? -1.430 -9.507 -11.124 1.00 97.62 100 GLN A N 1
ATOM 780 C CA . GLN A 1 100 ? -1.207 -9.920 -12.509 1.00 97.62 100 GLN A CA 1
ATOM 781 C C . GLN A 1 100 ? 0.076 -9.321 -13.084 1.00 97.62 100 GLN A C 1
ATOM 783 O O . GLN A 1 100 ? 0.852 -10.048 -13.701 1.00 97.62 100 GLN A O 1
ATOM 788 N N . TRP A 1 101 ? 0.350 -8.037 -12.846 1.00 96.19 101 TRP A N 1
ATOM 789 C CA . TRP A 1 101 ? 1.577 -7.390 -13.322 1.00 96.19 101 TRP A CA 1
ATOM 790 C C . TRP A 1 101 ? 2.834 -7.998 -12.699 1.00 96.19 101 TRP A C 1
ATOM 792 O O . TRP A 1 101 ? 3.804 -8.261 -13.408 1.00 96.19 101 TRP A O 1
ATOM 802 N N . LEU A 1 102 ? 2.796 -8.337 -11.407 1.00 95.25 102 LEU A N 1
ATOM 803 C CA . LEU A 1 102 ? 3.888 -9.060 -10.747 1.00 95.25 102 LEU A CA 1
ATOM 804 C C . LEU A 1 102 ? 4.150 -10.434 -11.363 1.00 95.25 102 LEU A C 1
ATOM 806 O O . LEU A 1 102 ? 5.312 -10.814 -11.520 1.00 95.25 102 LEU A O 1
ATOM 810 N N . THR A 1 103 ? 3.088 -11.176 -11.689 1.00 95.75 103 THR A N 1
ATOM 811 C CA . THR A 1 103 ? 3.188 -12.488 -12.342 1.00 95.75 103 THR A CA 1
ATOM 812 C C . THR A 1 103 ? 3.687 -12.368 -13.779 1.00 95.75 103 THR A C 1
ATOM 814 O O . THR A 1 103 ? 4.518 -13.170 -14.196 1.00 95.75 103 THR A O 1
ATOM 817 N N . ALA A 1 104 ? 3.218 -11.363 -14.520 1.00 93.88 104 ALA A N 1
ATOM 818 C CA . ALA A 1 104 ? 3.639 -11.102 -15.893 1.00 93.88 104 ALA A CA 1
ATOM 819 C C . ALA A 1 104 ? 5.077 -10.564 -15.982 1.00 93.88 104 ALA A C 1
ATOM 821 O O . ALA A 1 104 ? 5.722 -10.717 -17.015 1.00 93.88 104 ALA A O 1
ATOM 822 N N . GLY A 1 105 ? 5.585 -9.960 -14.904 1.00 88.06 105 GLY A N 1
ATOM 823 C CA . GLY A 1 105 ? 6.932 -9.398 -14.849 1.00 88.06 105 GLY A CA 1
ATOM 824 C C . GLY A 1 105 ? 7.121 -8.163 -15.729 1.00 88.06 105 GLY A C 1
ATOM 825 O O . GLY A 1 105 ? 8.246 -7.927 -16.166 1.00 88.06 105 GLY A O 1
ATOM 826 N N . ILE A 1 106 ? 6.036 -7.429 -15.994 1.00 76.81 106 ILE A N 1
ATOM 827 C CA . ILE A 1 106 ? 6.041 -6.154 -16.730 1.00 76.81 106 ILE A CA 1
ATOM 828 C C . ILE A 1 106 ? 6.359 -4.964 -15.817 1.00 76.81 106 ILE A C 1
ATOM 830 O O . ILE A 1 106 ? 6.492 -5.183 -14.599 1.00 76.81 106 ILE A O 1
#

pLDDT: mean 96.81, std 2.75, range [76.81, 98.56]

Secondary structure (DSSP, 8-state):
-HHHHHHHHHHHHHHHHTT-HHHHHHHHHHHTS-HHHHHHHHTSHHHHSSTTSHHHHTTTT--HHHHHHHHHHHHHHHHHHHHTT---TTHHHHHHHHHHHHHHT-

Foldseek 3Di:
DVVLLVLLLQLLVLLVVQVVPVSSVVSVVQSVDDPVSVLDVQQDLLDQNEPNHCLHPSLPPGDLVSNLSNLVSLLVSLVVCVVVVSYHPRSVVSNVVSVVCNVVSD

Sequence (106 aa):
MKELREKLTALAELLEKAEKDRFSRYIRTQLEGSDETVRDFLRSNELWGGAGSIADEAGVECDDVARRNFWAAMSSLGKAQISAGVTNPRTPFWTDAFAQWLTAGI

Radius of gyration: 12.47 Å; chains: 1; bounding box: 28×26×31 Å